Protein AF-F8AL82-F1 (afdb_monomer_lite)

InterPro domains:
  IPR002762 Sirohydrochlorin cobaltochelatase CbiX-like [PF01903] (2-103)
  IPR050963 Sirohydrochlorin Cobaltochelatase/CbiX [PTHR33542] (2-105)

Secondary structure (DSSP, 8-state):
-GGGSSSPHHHHHHHHHHTT-SEEEE----SS--HIIIIIHHHHTT---S-------------------------PPPPPPTT-EEEE-----S-HHHHHHHHHHHTT-

Organism: Methanothermococcus okinawensis (strain DSM 14208 / JCM 11175 / IH1) (NCBI:txid647113)

pLDDT: mean 80.76, std 20.86, range [37.0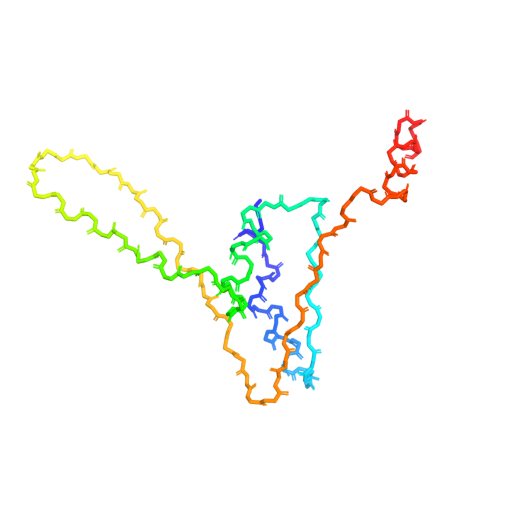6, 97.94]

Foldseek 3Di:
DLPPDPPHPQVVVVVCVVVVAQEAEAAPQDQADDCCLQPVVCQQAVNHPPDDPDPPPPPDPDDDDDDDPDPPPPNHHHDDDPSRDYDYDHYPYPDVVVVVVVVVVVVVD

Sequence (109 aa):
MMEFNEPTIPQAINKVIEKGAKKIIVVPVFLAHGNHTKRDIPKILGIYEGGDEEEHHHHHEHGEEHHHHHHHHDTEKVELPEGVEIIYREPMGADDRIVDIVLDRAQGN

Radius of gyration: 19.23 Å; chains: 1; bounding box: 50×34×56 Å

Structure (mmCIF, N/CA/C/O backbone):
data_AF-F8AL82-F1
#
_entry.id   AF-F8AL82-F1
#
loop_
_atom_site.group_PDB
_atom_site.id
_atom_site.type_symbol
_atom_site.label_atom_id
_atom_site.label_alt_id
_atom_site.label_comp_id
_atom_site.label_asym_id
_atom_site.label_entity_id
_atom_site.label_seq_id
_atom_site.pdbx_PDB_ins_code
_atom_site.Cartn_x
_atom_site.Cartn_y
_atom_site.Cartn_z
_atom_site.occupancy
_atom_site.B_iso_or_equiv
_atom_site.auth_seq_id
_atom_site.auth_comp_id
_atom_site.auth_asym_id
_atom_site.auth_atom_id
_atom_site.pdbx_PDB_model_num
ATOM 1 N N . MET A 1 1 ? 8.496 11.595 -3.774 1.00 56.91 1 MET A N 1
ATOM 2 C CA . MET A 1 1 ? 8.369 10.847 -2.504 1.00 56.91 1 MET A CA 1
ATOM 3 C C . MET A 1 1 ? 6.891 10.749 -2.172 1.00 56.91 1 MET A C 1
ATOM 5 O O . MET A 1 1 ? 6.179 11.717 -2.415 1.00 56.91 1 MET A O 1
ATOM 9 N N . MET A 1 2 ? 6.426 9.589 -1.695 1.00 60.97 2 MET A N 1
ATOM 10 C CA . MET A 1 2 ? 5.031 9.364 -1.266 1.00 60.97 2 MET A CA 1
ATOM 11 C C . MET A 1 2 ? 4.556 10.417 -0.245 1.00 60.97 2 MET A C 1
ATOM 13 O O . MET A 1 2 ? 3.374 10.719 -0.164 1.00 60.97 2 MET A O 1
ATOM 17 N N . GLU A 1 3 ? 5.514 11.005 0.465 1.00 64.31 3 GLU A N 1
ATOM 18 C CA . GLU A 1 3 ? 5.373 11.920 1.597 1.00 64.31 3 GLU A CA 1
ATOM 19 C C . GLU A 1 3 ? 4.923 13.351 1.249 1.00 64.31 3 GLU A C 1
ATOM 21 O O . GLU A 1 3 ? 4.598 14.102 2.158 1.00 64.31 3 GLU A O 1
ATOM 26 N N . PHE A 1 4 ? 4.878 13.753 -0.030 1.00 70.88 4 PHE A N 1
ATOM 27 C CA . PHE A 1 4 ? 4.625 15.161 -0.409 1.00 70.88 4 PHE A CA 1
ATOM 28 C C . PHE A 1 4 ? 3.328 15.405 -1.187 1.00 70.88 4 PHE A C 1
ATOM 30 O O . PHE A 1 4 ? 3.123 16.509 -1.688 1.00 70.88 4 PHE A O 1
ATOM 37 N N . ASN A 1 5 ? 2.476 14.389 -1.344 1.00 78.50 5 ASN A N 1
ATOM 38 C CA . ASN A 1 5 ? 1.263 14.503 -2.151 1.00 78.50 5 ASN A CA 1
ATOM 39 C C . ASN A 1 5 ? 0.003 14.289 -1.318 1.00 78.50 5 ASN A C 1
ATOM 41 O O . ASN A 1 5 ? -0.073 13.386 -0.489 1.00 78.50 5 ASN A O 1
ATOM 45 N N . GLU A 1 6 ? -1.001 15.103 -1.622 1.00 87.00 6 GLU A N 1
ATOM 46 C CA . GLU A 1 6 ? -2.347 15.003 -1.076 1.00 87.00 6 GLU A CA 1
ATOM 47 C C . GLU A 1 6 ? -3.254 14.211 -2.042 1.00 87.00 6 GLU A C 1
ATOM 49 O O . GLU A 1 6 ? -3.167 14.402 -3.260 1.00 87.00 6 GLU A O 1
ATOM 54 N N . PRO A 1 7 ? -4.168 13.362 -1.537 1.00 91.06 7 PRO A N 1
ATOM 55 C CA . PRO A 1 7 ? -4.349 13.037 -0.125 1.00 91.06 7 PRO A CA 1
ATOM 56 C C . PRO A 1 7 ? -3.231 12.132 0.416 1.00 91.06 7 PRO A C 1
ATOM 58 O O . PRO A 1 7 ? -2.750 11.241 -0.286 1.00 91.06 7 PRO A O 1
ATOM 61 N N . THR A 1 8 ? -2.883 12.312 1.688 1.00 91.75 8 THR A N 1
ATOM 62 C CA . THR A 1 8 ? -2.010 11.391 2.427 1.00 91.75 8 THR A CA 1
ATOM 63 C C . THR A 1 8 ? -2.702 10.042 2.663 1.00 91.75 8 THR A C 1
ATOM 65 O O . THR A 1 8 ? -3.922 9.912 2.511 1.00 91.75 8 THR A O 1
ATOM 68 N N . ILE A 1 9 ? -1.943 9.012 3.069 1.00 92.00 9 ILE A N 1
ATOM 69 C CA . ILE A 1 9 ? -2.528 7.702 3.414 1.00 92.00 9 ILE A CA 1
ATOM 70 C C . ILE A 1 9 ? -3.591 7.843 4.515 1.00 92.00 9 ILE A C 1
ATOM 72 O O . ILE A 1 9 ? -4.703 7.362 4.283 1.00 92.00 9 ILE A O 1
ATOM 76 N N . PRO A 1 10 ? -3.335 8.514 5.662 1.00 92.50 10 PRO A N 1
ATOM 77 C CA . PRO A 1 10 ? -4.354 8.634 6.703 1.00 92.50 10 PRO A CA 1
ATOM 78 C C . PRO A 1 10 ? -5.624 9.326 6.221 1.00 92.50 10 PRO A C 1
ATOM 80 O O . PRO A 1 10 ? -6.727 8.835 6.451 1.00 92.50 10 PRO A O 1
ATOM 83 N N . GLN A 1 11 ? -5.491 10.411 5.457 1.00 93.06 11 GLN A N 1
ATOM 84 C CA . GLN A 1 11 ? -6.647 11.102 4.893 1.00 93.06 11 GLN A CA 1
ATOM 85 C C . GLN A 1 11 ? -7.438 10.220 3.921 1.00 93.06 11 GLN A C 1
ATOM 87 O O . GLN A 1 11 ? -8.669 10.273 3.901 1.00 93.06 11 GLN A O 1
ATOM 92 N N . ALA A 1 12 ? -6.757 9.425 3.091 1.00 93.94 12 ALA A N 1
ATOM 93 C CA . ALA A 1 12 ? -7.414 8.506 2.171 1.00 93.94 12 ALA A CA 1
ATOM 94 C C . ALA A 1 12 ? -8.181 7.412 2.928 1.00 93.94 12 ALA A C 1
ATOM 96 O O . ALA A 1 12 ? -9.327 7.128 2.577 1.00 93.94 12 ALA A O 1
ATOM 97 N N . ILE A 1 13 ? -7.592 6.849 3.987 1.00 95.00 13 ILE A N 1
ATOM 98 C CA . ILE A 1 13 ? -8.247 5.849 4.838 1.00 95.00 13 ILE A CA 1
ATOM 99 C C . ILE A 1 13 ? -9.456 6.456 5.560 1.00 95.00 13 ILE A C 1
ATOM 101 O O . ILE A 1 13 ? -10.552 5.904 5.460 1.00 95.00 13 ILE A O 1
ATOM 105 N N . ASN A 1 14 ? -9.309 7.628 6.183 1.00 93.81 14 ASN A N 1
ATOM 106 C CA . ASN A 1 14 ? -10.398 8.310 6.888 1.00 93.81 14 ASN A CA 1
ATOM 107 C C . ASN A 1 14 ? -11.579 8.612 5.957 1.00 93.81 14 ASN A C 1
ATOM 109 O O . ASN A 1 14 ? -12.717 8.288 6.282 1.00 93.81 14 ASN A O 1
ATOM 113 N N . LYS A 1 15 ? -11.318 9.102 4.737 1.00 95.38 15 LYS A N 1
ATOM 114 C CA . LYS A 1 15 ? -12.365 9.318 3.720 1.00 95.38 15 LYS A CA 1
ATOM 115 C C . LYS A 1 15 ? -13.108 8.036 3.337 1.00 95.38 15 LYS A C 1
ATOM 117 O O . LYS A 1 15 ? -14.271 8.095 2.942 1.00 95.38 15 LYS A O 1
ATOM 122 N N . VAL A 1 16 ? -12.442 6.883 3.369 1.00 95.62 16 VAL A N 1
ATOM 123 C CA . VAL A 1 16 ? -13.062 5.582 3.073 1.00 95.62 16 VAL A CA 1
ATOM 124 C C . VAL A 1 16 ? -13.899 5.098 4.263 1.00 95.62 16 VAL A C 1
ATOM 126 O O . VAL A 1 16 ? -15.012 4.610 4.057 1.00 95.62 16 VAL A O 1
ATOM 129 N N . ILE A 1 17 ? -13.422 5.307 5.491 1.00 95.12 17 ILE A N 1
ATOM 130 C CA . ILE A 1 17 ? -14.155 5.023 6.735 1.00 95.12 17 ILE A CA 1
ATOM 131 C C . ILE A 1 17 ? -15.423 5.879 6.831 1.00 95.12 17 ILE A C 1
ATOM 133 O O . ILE A 1 17 ? -16.504 5.342 7.066 1.00 95.12 17 ILE A O 1
ATOM 137 N N . GLU A 1 18 ? -15.326 7.185 6.571 1.00 95.88 18 GLU A N 1
ATOM 138 C CA . GLU A 1 18 ? -16.461 8.124 6.566 1.00 95.88 18 GLU A CA 1
ATOM 139 C C . GLU A 1 18 ? -17.559 7.715 5.576 1.00 95.88 18 GLU A C 1
ATOM 141 O O . GLU A 1 18 ? -18.742 7.960 5.803 1.00 95.88 18 GLU A O 1
ATOM 146 N N . LYS A 1 19 ? -17.183 7.037 4.487 1.00 96.69 19 LYS A N 1
ATOM 147 C CA . LYS A 1 19 ? -18.122 6.474 3.505 1.00 96.69 19 LYS A CA 1
ATOM 148 C C . LYS A 1 19 ? -18.765 5.153 3.953 1.00 96.69 19 LYS A C 1
ATOM 150 O O . LYS A 1 19 ? -19.529 4.568 3.189 1.00 96.69 19 LYS A O 1
ATOM 155 N N . GLY A 1 20 ? -18.479 4.682 5.165 1.00 96.00 20 GLY A N 1
ATOM 156 C CA . GLY A 1 20 ? -19.083 3.495 5.773 1.00 96.00 20 GLY A CA 1
ATOM 157 C C . GLY A 1 20 ? -18.382 2.174 5.446 1.00 96.00 20 GLY A C 1
ATOM 158 O O . GLY A 1 20 ? -18.971 1.109 5.645 1.00 96.00 20 GLY A O 1
ATOM 159 N N . ALA A 1 21 ? -17.148 2.204 4.934 1.00 96.56 21 ALA A N 1
ATOM 160 C CA . ALA A 1 21 ? -16.402 0.982 4.656 1.00 96.56 21 ALA A CA 1
ATOM 161 C C . ALA A 1 21 ? -15.938 0.305 5.956 1.00 96.56 21 ALA A C 1
ATOM 163 O O . ALA A 1 21 ? -15.255 0.908 6.776 1.00 96.56 21 ALA A O 1
ATOM 164 N N . LYS A 1 22 ? -16.265 -0.983 6.107 1.00 96.00 22 LYS A N 1
ATOM 165 C CA . LYS A 1 22 ? -15.804 -1.826 7.227 1.00 96.00 22 LYS A CA 1
ATOM 166 C C . LYS A 1 22 ? -14.570 -2.664 6.896 1.00 96.00 22 LYS A C 1
ATOM 168 O O . LYS A 1 22 ? -13.952 -3.231 7.781 1.00 96.00 22 LYS A O 1
ATOM 173 N N . LYS A 1 23 ? -14.228 -2.766 5.614 1.00 97.31 23 LYS A N 1
ATOM 174 C CA . LYS A 1 23 ? -13.107 -3.555 5.105 1.00 97.31 23 LYS A CA 1
ATOM 175 C C . LYS A 1 23 ? -12.374 -2.733 4.062 1.00 97.31 23 LYS A C 1
ATOM 177 O O . LYS A 1 23 ? -12.971 -2.366 3.049 1.00 97.31 23 LYS A O 1
ATOM 182 N N . ILE A 1 24 ? -11.102 -2.446 4.309 1.00 96.81 24 ILE A N 1
ATOM 183 C CA . ILE A 1 24 ? -10.287 -1.571 3.468 1.00 96.81 24 ILE A CA 1
ATOM 184 C C . ILE A 1 24 ? -9.111 -2.373 2.922 1.00 96.81 24 ILE A C 1
ATOM 186 O O . ILE A 1 24 ? -8.269 -2.861 3.671 1.00 96.81 24 ILE A O 1
ATOM 190 N N . ILE A 1 25 ? -9.061 -2.523 1.599 1.00 97.44 25 ILE A N 1
ATOM 191 C CA . ILE A 1 25 ? -7.966 -3.216 0.919 1.00 97.44 25 ILE A CA 1
ATOM 192 C C . ILE A 1 25 ? -6.945 -2.176 0.472 1.00 97.44 25 ILE A C 1
ATOM 194 O O . ILE A 1 25 ? -7.238 -1.350 -0.392 1.00 97.44 25 ILE A O 1
ATOM 198 N N . VAL A 1 26 ? -5.747 -2.228 1.043 1.00 96.81 26 VAL A N 1
ATOM 199 C CA . VAL A 1 26 ? -4.652 -1.329 0.680 1.00 96.81 26 VAL A CA 1
ATOM 200 C C . VAL A 1 26 ? -3.712 -2.063 -0.267 1.00 96.81 26 VAL A C 1
ATOM 202 O O . VAL A 1 26 ? -3.071 -3.041 0.114 1.00 96.81 26 VAL A O 1
ATOM 205 N N . VAL A 1 27 ? -3.638 -1.585 -1.510 1.00 97.06 27 VAL A N 1
ATOM 206 C CA . VAL A 1 27 ? -2.766 -2.142 -2.551 1.00 97.06 27 VAL A CA 1
ATOM 207 C C . VAL A 1 27 ? -1.595 -1.187 -2.788 1.00 97.06 27 VAL A C 1
ATOM 209 O O . VAL A 1 27 ? -1.811 -0.093 -3.315 1.00 97.06 27 VAL A O 1
ATOM 212 N N . PRO A 1 28 ? -0.359 -1.553 -2.407 1.00 94.69 28 PRO A N 1
ATOM 213 C CA . PRO A 1 28 ? 0.805 -0.729 -2.689 1.00 94.69 28 PRO A CA 1
ATOM 214 C C . PRO A 1 28 ? 1.118 -0.763 -4.190 1.00 94.69 28 PRO A C 1
ATOM 216 O O . PRO A 1 28 ? 1.551 -1.780 -4.728 1.00 94.69 28 PRO A O 1
ATOM 219 N N . VAL A 1 29 ? 0.948 0.374 -4.870 1.00 95.12 29 VAL A N 1
ATOM 220 C CA . VAL A 1 29 ? 1.321 0.542 -6.287 1.00 95.12 29 VAL A CA 1
ATOM 221 C C . VAL A 1 29 ? 2.835 0.752 -6.399 1.00 95.12 29 VAL A C 1
ATOM 223 O O . VAL A 1 29 ? 3.329 1.842 -6.672 1.00 95.12 29 VAL A O 1
ATOM 226 N N . PHE A 1 30 ? 3.577 -0.311 -6.107 1.00 94.56 30 PHE A N 1
ATOM 227 C CA . PHE A 1 30 ? 5.033 -0.384 -6.152 1.00 94.56 30 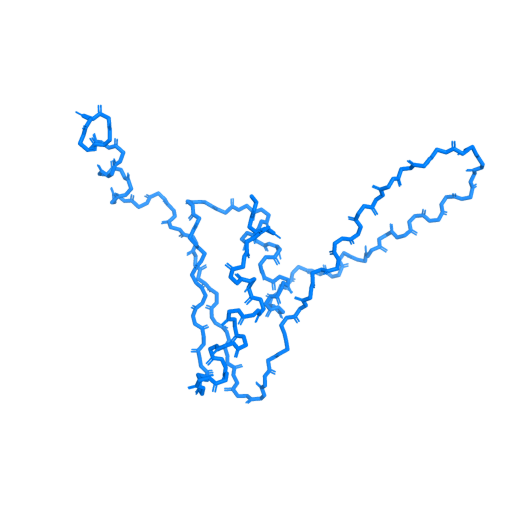PHE A CA 1
ATOM 228 C C . PHE A 1 30 ? 5.439 -1.613 -6.970 1.00 94.56 30 PHE A C 1
ATOM 230 O O . PHE A 1 30 ? 4.766 -2.641 -6.915 1.00 94.56 30 PHE A O 1
ATOM 237 N N . LEU A 1 31 ? 6.551 -1.529 -7.707 1.00 96.56 31 LEU A N 1
ATOM 238 C CA . LEU A 1 31 ? 7.070 -2.675 -8.469 1.00 96.56 31 LEU A CA 1
ATOM 239 C C . LEU A 1 31 ? 7.636 -3.765 -7.554 1.00 96.56 31 LEU A C 1
ATOM 241 O O . LEU A 1 31 ? 7.455 -4.948 -7.811 1.00 96.56 31 LEU A O 1
ATOM 245 N N . ALA A 1 32 ? 8.311 -3.378 -6.476 1.00 95.56 32 ALA A N 1
ATOM 246 C CA . ALA A 1 32 ? 8.974 -4.301 -5.566 1.00 95.56 32 ALA A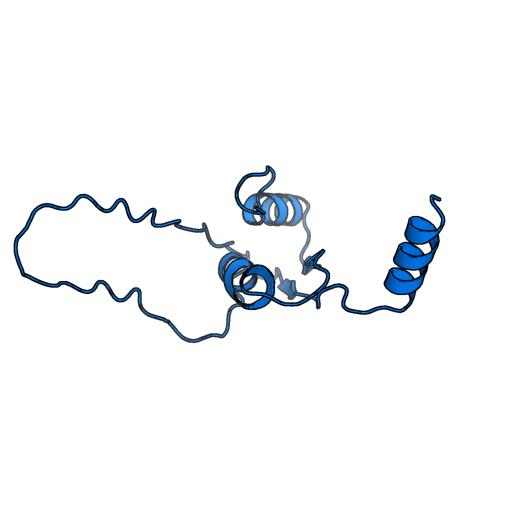 CA 1
ATOM 247 C C .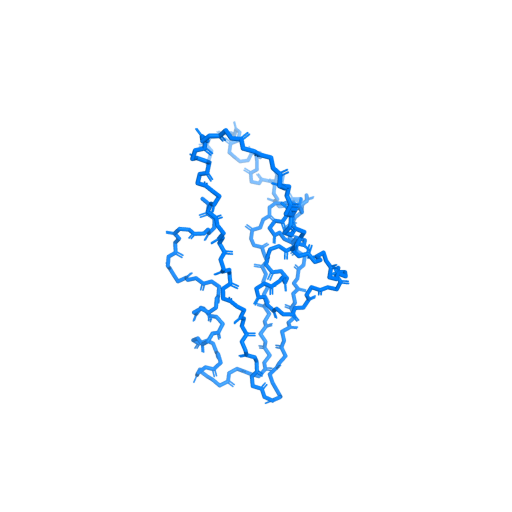 ALA A 1 32 ? 8.867 -3.810 -4.122 1.00 95.56 32 ALA A C 1
ATOM 249 O O . ALA A 1 32 ? 8.525 -2.653 -3.863 1.00 95.56 32 ALA A O 1
ATOM 250 N N . HIS A 1 33 ? 9.196 -4.692 -3.179 1.00 96.12 33 HIS A N 1
ATOM 251 C CA . HIS A 1 33 ? 9.301 -4.300 -1.784 1.00 96.12 33 HIS A CA 1
ATOM 252 C C . HIS A 1 33 ? 10.478 -3.356 -1.528 1.00 96.12 33 HIS A C 1
ATOM 254 O O . HIS A 1 33 ? 11.572 -3.532 -2.058 1.00 96.12 33 HIS A O 1
ATOM 260 N N . GLY A 1 34 ? 10.263 -2.426 -0.605 1.00 92.50 34 GLY A N 1
ATOM 261 C CA . GLY A 1 34 ? 11.292 -1.599 0.018 1.00 92.50 34 GLY A CA 1
ATOM 262 C C . GLY A 1 34 ? 10.833 -1.106 1.390 1.00 92.50 34 GLY A C 1
ATOM 263 O O . GLY A 1 34 ? 9.798 -1.554 1.893 1.00 92.50 34 GLY A O 1
ATOM 264 N N . ASN A 1 35 ? 11.570 -0.157 1.977 1.00 90.94 35 ASN A N 1
ATOM 265 C CA . ASN A 1 35 ? 11.258 0.403 3.301 1.00 90.94 35 ASN A CA 1
ATOM 266 C C . ASN A 1 35 ? 9.824 0.944 3.385 1.00 90.94 35 ASN A C 1
ATOM 268 O O . ASN A 1 35 ? 9.115 0.622 4.333 1.00 90.94 35 ASN A O 1
ATOM 272 N N . HIS A 1 36 ? 9.341 1.632 2.346 1.00 91.69 36 HIS A N 1
ATOM 273 C CA . HIS A 1 36 ? 7.964 2.123 2.317 1.00 91.69 36 HIS A CA 1
ATOM 274 C C . HIS A 1 36 ? 6.929 0.998 2.431 1.00 91.69 36 HIS A C 1
ATOM 276 O O . HIS A 1 36 ? 6.037 1.064 3.268 1.00 91.69 36 HIS A O 1
ATOM 282 N N . THR A 1 37 ? 7.054 -0.072 1.642 1.00 93.25 37 THR A N 1
ATOM 283 C CA . THR A 1 37 ? 6.071 -1.169 1.660 1.00 93.25 37 THR A CA 1
ATOM 284 C C . THR A 1 37 ? 6.218 -2.093 2.866 1.00 93.25 37 THR A C 1
ATOM 286 O O . THR A 1 37 ? 5.266 -2.749 3.261 1.00 93.25 37 THR A O 1
ATOM 289 N N . LYS A 1 38 ? 7.431 -2.212 3.417 1.00 92.75 38 LYS A N 1
ATOM 290 C CA . LYS A 1 38 ? 7.733 -3.161 4.498 1.00 92.75 38 LYS A CA 1
ATOM 291 C C . LYS A 1 38 ? 7.606 -2.538 5.882 1.00 92.75 38 LYS A C 1
ATOM 293 O O . LYS A 1 38 ? 7.321 -3.262 6.824 1.00 92.75 38 LYS A O 1
ATOM 298 N N . ARG A 1 39 ? 7.828 -1.228 6.002 1.00 90.38 39 ARG A N 1
ATOM 299 C CA . ARG A 1 39 ? 7.924 -0.521 7.279 1.00 90.38 39 ARG A CA 1
ATOM 300 C C . ARG A 1 39 ? 7.030 0.706 7.322 1.00 90.38 39 ARG A C 1
ATOM 302 O O . ARG A 1 39 ? 6.136 0.748 8.153 1.00 90.38 39 ARG A O 1
ATOM 309 N N . ASP A 1 40 ? 7.237 1.680 6.442 1.00 91.12 40 ASP A N 1
ATOM 310 C CA . ASP A 1 40 ? 6.631 3.004 6.633 1.00 91.12 40 ASP A CA 1
ATOM 311 C C . ASP A 1 40 ? 5.100 2.967 6.443 1.00 91.12 40 ASP A C 1
ATOM 313 O O . ASP A 1 40 ? 4.362 3.424 7.312 1.00 91.12 40 ASP A O 1
ATOM 317 N N . ILE A 1 41 ? 4.597 2.328 5.376 1.00 92.69 41 ILE A N 1
ATOM 318 C CA . ILE A 1 41 ? 3.152 2.147 5.147 1.00 92.69 41 ILE A CA 1
ATOM 319 C C . ILE A 1 41 ? 2.533 1.253 6.233 1.00 92.69 41 ILE A C 1
ATOM 321 O O . ILE A 1 41 ? 1.560 1.688 6.846 1.00 92.69 41 ILE A O 1
ATOM 325 N N . PRO A 1 42 ? 3.068 0.053 6.546 1.00 93.00 42 PRO A N 1
ATOM 326 C CA . PRO A 1 42 ? 2.564 -0.734 7.672 1.00 93.00 42 PRO A CA 1
ATOM 327 C C . PRO A 1 42 ? 2.531 0.024 9.009 1.00 93.00 42 PRO A C 1
ATOM 329 O O . PRO A 1 42 ? 1.573 -0.142 9.762 1.00 93.00 42 PRO A O 1
ATOM 332 N N . LYS A 1 43 ? 3.530 0.877 9.299 1.00 91.81 43 LYS A N 1
ATOM 333 C CA . LYS A 1 43 ? 3.565 1.717 10.510 1.00 91.81 43 LYS A CA 1
ATOM 334 C C . LYS A 1 43 ? 2.436 2.745 10.508 1.00 91.81 43 LYS A C 1
ATOM 336 O O . LYS A 1 43 ? 1.734 2.851 11.510 1.00 91.81 43 LYS A O 1
ATOM 341 N N . ILE A 1 44 ? 2.225 3.447 9.390 1.00 92.19 44 ILE A N 1
ATOM 342 C CA . ILE A 1 44 ? 1.113 4.399 9.223 1.00 92.19 44 ILE A CA 1
ATOM 343 C C . ILE A 1 44 ? -0.237 3.697 9.414 1.00 92.19 44 ILE A C 1
ATOM 345 O O . ILE A 1 44 ? -1.130 4.234 10.061 1.00 92.19 44 ILE A O 1
ATOM 349 N N . LEU A 1 45 ? -0.383 2.484 8.879 1.00 92.56 45 LEU A N 1
ATOM 350 C CA . LEU A 1 45 ? -1.613 1.695 8.967 1.00 92.56 45 LEU A CA 1
ATOM 351 C C . LEU A 1 45 ? -1.812 0.997 10.325 1.00 92.56 45 LEU A C 1
ATOM 353 O O . LEU A 1 45 ? -2.841 0.357 10.515 1.00 92.56 45 LEU A O 1
ATOM 357 N N . GLY A 1 46 ? -0.845 1.076 11.247 1.00 90.50 46 GLY A N 1
ATOM 358 C CA . GLY A 1 46 ? -0.929 0.428 12.560 1.00 90.50 46 GLY A CA 1
ATOM 359 C C . GLY A 1 46 ? -0.827 -1.103 12.532 1.00 90.50 46 GLY A C 1
ATOM 360 O O . GLY A 1 46 ? -1.211 -1.751 13.498 1.00 90.50 46 GLY A O 1
ATOM 361 N N . ILE A 1 47 ? -0.312 -1.687 11.446 1.00 88.25 47 ILE A N 1
ATOM 362 C CA . ILE A 1 47 ? -0.206 -3.147 11.233 1.00 88.25 47 ILE A CA 1
ATOM 363 C C . ILE A 1 47 ? 1.250 -3.628 11.141 1.00 88.25 47 ILE A C 1
ATOM 365 O O . ILE A 1 47 ? 1.527 -4.719 10.648 1.00 88.25 47 ILE A O 1
ATOM 369 N N . TYR A 1 48 ? 2.205 -2.787 11.533 1.00 83.62 48 TYR A N 1
ATOM 370 C CA . TYR A 1 48 ? 3.615 -3.154 11.523 1.00 83.62 48 TYR A CA 1
ATOM 371 C C . TYR A 1 48 ? 3.938 -4.069 12.706 1.00 83.62 48 TYR A C 1
ATOM 373 O O . TYR A 1 48 ? 3.809 -3.661 13.854 1.00 83.62 48 TYR A O 1
ATOM 381 N N . GLU A 1 49 ? 4.388 -5.288 12.410 1.00 69.56 49 GLU A N 1
ATOM 382 C CA . GLU A 1 49 ? 4.769 -6.302 13.406 1.00 69.56 49 GLU A CA 1
ATOM 383 C C . GLU A 1 49 ? 6.277 -6.321 13.714 1.00 69.56 49 GLU A C 1
ATOM 385 O O . GLU A 1 49 ? 6.748 -7.146 14.496 1.00 69.56 49 GLU A O 1
ATOM 390 N N . GLY A 1 50 ? 7.067 -5.438 13.093 1.00 60.88 50 GLY A N 1
ATOM 391 C CA . GLY A 1 50 ? 8.464 -5.271 13.481 1.00 60.88 50 GLY A CA 1
ATOM 392 C C . GLY A 1 50 ? 8.502 -4.613 14.852 1.00 60.88 50 GLY A C 1
ATOM 393 O O . GLY A 1 50 ? 7.920 -3.542 15.011 1.00 60.88 50 GLY A O 1
ATOM 394 N N . GLY A 1 51 ? 9.131 -5.284 15.822 1.00 55.66 51 GLY A N 1
ATOM 395 C CA . GLY A 1 51 ? 9.198 -4.840 17.213 1.00 55.66 51 GLY A CA 1
ATOM 396 C C . GLY A 1 51 ? 9.620 -3.381 17.354 1.00 55.66 51 GLY A C 1
ATOM 397 O O . GLY A 1 51 ? 10.203 -2.809 16.429 1.00 55.66 51 GLY A O 1
ATOM 398 N N . ASP A 1 52 ? 9.296 -2.804 18.510 1.00 52.06 52 ASP A N 1
ATOM 399 C CA . ASP A 1 52 ? 9.660 -1.444 18.884 1.00 52.06 52 ASP A CA 1
ATOM 400 C C . ASP A 1 52 ? 11.172 -1.257 18.695 1.00 52.06 52 ASP A C 1
ATOM 402 O O . ASP A 1 52 ? 11.984 -1.573 19.560 1.00 52.06 52 ASP A O 1
ATOM 406 N N . GLU A 1 53 ? 11.577 -0.750 17.534 1.00 54.12 53 GLU A N 1
ATOM 407 C CA . GLU A 1 53 ? 12.791 0.037 17.458 1.00 54.12 53 GLU A CA 1
ATOM 408 C C . GLU A 1 53 ? 12.427 1.299 18.222 1.00 54.12 53 GLU A C 1
ATOM 410 O O . GLU A 1 53 ? 11.858 2.239 17.659 1.00 54.12 53 GLU A O 1
ATOM 415 N N . GLU A 1 54 ? 12.643 1.233 19.541 1.00 46.91 54 GLU A N 1
ATOM 416 C CA . GLU A 1 54 ? 12.717 2.403 20.389 1.00 46.91 54 GLU A CA 1
ATOM 417 C C . GLU A 1 54 ? 13.470 3.466 19.603 1.00 46.91 54 GLU A C 1
ATOM 419 O O . GLU A 1 54 ? 14.541 3.217 19.040 1.00 46.91 54 GLU A O 1
ATOM 424 N N . GLU A 1 55 ? 12.884 4.654 19.535 1.00 47.31 55 GLU A N 1
ATOM 425 C CA . GLU A 1 55 ? 13.639 5.844 19.213 1.00 47.31 55 GLU A CA 1
ATOM 426 C C . GLU A 1 55 ? 14.831 5.879 20.172 1.00 47.31 55 GLU A C 1
ATOM 428 O O . GLU A 1 55 ? 14.701 6.249 21.339 1.00 47.31 55 GLU A O 1
ATOM 433 N N . HIS A 1 56 ? 15.998 5.426 19.715 1.00 37.06 56 HIS A N 1
ATOM 434 C CA . HIS A 1 56 ? 17.228 5.568 20.466 1.00 37.06 56 HIS A CA 1
ATOM 435 C C . HIS A 1 56 ? 17.590 7.053 20.445 1.00 37.06 56 HIS A C 1
ATOM 437 O O . HIS A 1 56 ? 18.382 7.523 19.627 1.00 37.06 56 HIS A O 1
ATOM 443 N N . HIS A 1 57 ? 16.985 7.798 21.370 1.00 39.22 57 HIS A N 1
ATOM 444 C CA . HIS A 1 57 ? 17.459 9.092 21.830 1.00 39.22 57 HIS A CA 1
ATOM 445 C C . HIS A 1 57 ? 18.824 8.854 22.477 1.00 39.22 57 HIS A C 1
ATOM 447 O O . HIS A 1 57 ? 18.950 8.640 23.682 1.00 39.22 57 HIS A O 1
ATOM 453 N N . HIS A 1 58 ? 19.866 8.813 21.651 1.00 40.75 58 HIS A N 1
ATOM 454 C CA . HIS A 1 58 ? 21.244 8.776 22.108 1.00 40.75 58 HIS A CA 1
ATOM 455 C C . HIS A 1 58 ? 21.569 10.118 22.769 1.00 40.75 58 HIS A C 1
ATOM 457 O O . HIS A 1 58 ? 22.009 11.065 22.120 1.00 40.75 58 HIS A O 1
ATOM 463 N N . HIS A 1 59 ? 21.346 10.205 24.080 1.00 45.44 59 HIS A N 1
ATOM 464 C CA . HIS A 1 59 ? 21.847 11.300 24.898 1.00 45.44 59 HIS A CA 1
ATOM 465 C C . HIS A 1 59 ? 23.363 11.121 25.061 1.00 45.44 59 HIS A C 1
ATOM 467 O O . HIS A 1 59 ? 23.842 10.488 26.001 1.00 45.44 59 HIS A O 1
ATOM 473 N N . HIS A 1 60 ? 24.123 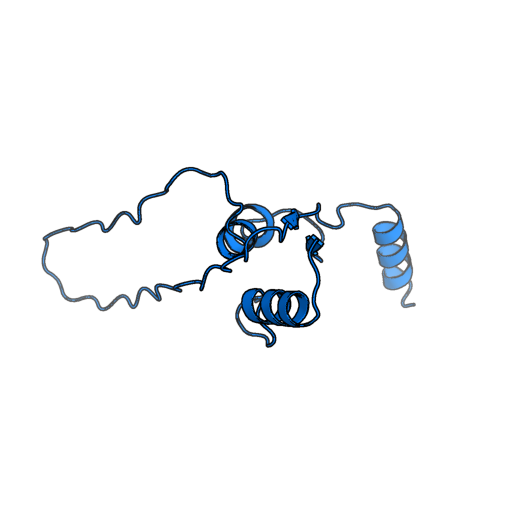11.626 24.089 1.00 45.28 60 HIS A N 1
ATOM 474 C CA . HIS A 1 60 ? 25.558 11.818 24.233 1.00 45.28 60 HIS A CA 1
ATOM 475 C C . HIS A 1 60 ? 25.803 13.202 24.830 1.00 45.28 60 HIS A C 1
ATOM 477 O O . HIS A 1 60 ? 25.697 14.224 24.159 1.00 45.28 60 HIS A O 1
ATOM 483 N N . GLU A 1 61 ? 26.126 13.222 26.117 1.00 48.44 61 GLU A N 1
ATOM 484 C CA . GLU A 1 61 ? 26.671 14.385 26.803 1.00 48.44 61 GLU A CA 1
ATOM 485 C C . GLU A 1 61 ? 28.125 14.579 26.353 1.00 48.44 61 GLU A C 1
ATOM 487 O O . GLU A 1 61 ? 29.015 14.014 26.966 1.00 48.44 61 GLU A O 1
ATOM 492 N N . HIS A 1 62 ? 28.382 15.340 25.283 1.00 47.31 62 HIS A N 1
ATOM 493 C CA . HIS A 1 62 ? 29.686 15.970 25.031 1.00 47.31 62 HIS A CA 1
ATOM 494 C C . HIS A 1 62 ? 29.501 17.218 24.158 1.00 47.31 62 HIS A C 1
ATOM 496 O O . HIS A 1 62 ? 28.834 17.171 23.129 1.00 47.31 62 HIS A O 1
ATOM 502 N N . GLY A 1 63 ? 30.057 18.341 24.621 1.00 50.19 63 GLY A N 1
ATOM 503 C CA . GLY A 1 63 ? 29.964 19.638 23.957 1.00 50.19 63 GLY A CA 1
ATOM 504 C C . GLY A 1 63 ? 30.591 19.669 22.562 1.00 50.19 63 GLY A C 1
ATOM 505 O O . GLY A 1 63 ? 31.375 18.788 22.220 1.00 50.19 63 GLY A O 1
ATOM 506 N N . GLU A 1 64 ? 30.201 20.720 21.833 1.00 48.22 64 GLU A N 1
ATOM 507 C CA . GLU A 1 64 ? 30.627 21.247 20.520 1.00 48.22 64 GLU A CA 1
ATOM 508 C C . GLU A 1 64 ? 29.371 21.485 19.646 1.00 48.22 64 GLU A C 1
ATOM 510 O O . GLU A 1 64 ? 28.644 20.565 19.271 1.00 48.22 64 GLU A O 1
ATOM 515 N N . GLU A 1 65 ? 29.064 22.763 19.394 1.00 47.47 65 GLU A N 1
ATOM 516 C CA . GLU A 1 65 ? 27.858 23.239 18.705 1.00 47.47 65 GLU A CA 1
ATOM 517 C C . GLU A 1 65 ? 27.882 22.900 17.204 1.00 47.47 65 GLU A C 1
ATOM 519 O O . GLU A 1 65 ? 28.453 23.623 16.387 1.00 47.47 65 GLU A O 1
ATOM 524 N N . HIS A 1 66 ? 27.183 21.833 16.814 1.00 41.25 66 HIS A N 1
ATOM 525 C CA . HIS A 1 66 ? 26.842 21.570 15.416 1.00 41.25 66 HIS A CA 1
ATOM 526 C C . HIS A 1 66 ? 25.341 21.294 15.272 1.00 41.25 66 HIS A C 1
ATOM 528 O O . HIS A 1 66 ? 24.829 20.238 15.642 1.00 41.25 66 HIS A O 1
ATOM 534 N N . HIS A 1 67 ? 24.621 22.278 14.725 1.00 40.53 67 HIS A N 1
ATOM 535 C CA . HIS A 1 67 ? 23.188 22.214 14.437 1.00 40.53 67 HIS A CA 1
ATOM 536 C C . HIS A 1 67 ? 22.895 21.244 13.282 1.00 40.53 67 HIS A C 1
ATOM 538 O O . HIS A 1 67 ? 22.771 21.642 12.123 1.00 40.53 67 HIS A O 1
ATOM 544 N N . HIS A 1 68 ? 22.758 19.959 13.598 1.00 41.50 68 HIS A N 1
ATOM 545 C CA . HIS A 1 68 ? 22.180 18.978 12.687 1.00 41.50 68 HIS A CA 1
ATOM 546 C C . HIS A 1 68 ? 20.663 18.932 12.898 1.00 41.50 68 HIS A C 1
ATOM 548 O O . HIS A 1 68 ? 20.161 18.386 13.877 1.00 41.50 68 HIS A O 1
ATOM 554 N N . HIS A 1 69 ? 19.923 19.546 11.973 1.00 40.34 69 HIS A N 1
ATOM 555 C CA . HIS A 1 69 ? 18.467 19.445 11.896 1.00 40.34 69 HIS A CA 1
ATOM 556 C C . HIS A 1 69 ? 18.063 18.008 11.533 1.00 40.34 69 HIS A C 1
ATOM 558 O O . HIS A 1 69 ? 17.954 17.653 10.359 1.00 40.34 69 HIS A O 1
ATOM 564 N N . HIS A 1 70 ? 17.829 17.174 12.543 1.00 42.00 70 HIS A N 1
ATOM 565 C CA . HIS A 1 70 ? 17.107 15.921 12.369 1.00 42.00 70 HIS A CA 1
ATOM 566 C C . HIS A 1 70 ? 15.617 16.248 12.227 1.00 42.00 70 HIS A C 1
ATOM 568 O O . HIS A 1 70 ? 14.938 16.569 13.199 1.00 42.00 70 HIS A O 1
ATOM 574 N N . HIS A 1 71 ? 15.112 16.213 10.994 1.00 39.53 71 HIS A N 1
ATOM 575 C CA . HIS A 1 71 ? 13.676 16.231 10.730 1.00 39.53 71 HIS A CA 1
ATOM 576 C C . HIS A 1 71 ? 13.069 14.913 11.226 1.00 39.53 71 HIS A C 1
ATOM 578 O O . HIS A 1 71 ? 13.084 13.907 10.520 1.00 39.53 71 HIS A O 1
ATOM 584 N N . HIS A 1 72 ? 12.564 14.922 12.458 1.00 42.41 72 HIS A N 1
ATOM 585 C CA . HIS A 1 72 ? 11.697 13.876 12.983 1.00 42.41 72 HIS A CA 1
ATOM 586 C C . HIS A 1 72 ? 10.356 13.983 12.247 1.00 42.41 72 HIS A C 1
ATOM 588 O O . HIS A 1 72 ? 9.615 14.948 12.432 1.00 42.41 72 HIS A O 1
ATOM 594 N N . HIS A 1 73 ? 10.086 13.063 11.323 1.00 45.03 73 HIS A N 1
ATOM 595 C CA . HIS A 1 73 ? 8.802 13.011 10.632 1.00 45.03 73 HIS A CA 1
ATOM 596 C C . HIS A 1 73 ? 7.858 12.166 11.492 1.00 45.03 73 HIS A C 1
ATOM 598 O O . HIS A 1 73 ? 7.854 10.939 11.394 1.00 45.03 73 HIS A O 1
ATOM 604 N N . ASP A 1 74 ? 7.087 12.820 12.362 1.00 52.09 74 ASP A N 1
ATOM 605 C CA . ASP A 1 74 ? 5.947 12.200 13.041 1.00 52.09 74 ASP A CA 1
ATOM 606 C C . ASP A 1 74 ? 4.917 11.803 11.976 1.00 52.09 74 ASP A C 1
ATOM 608 O O . ASP A 1 74 ? 4.073 12.588 11.548 1.00 52.09 74 ASP A O 1
ATOM 612 N N . THR A 1 75 ? 5.024 10.585 11.452 1.00 59.50 75 THR A N 1
ATOM 613 C CA . THR A 1 75 ? 3.976 10.013 10.603 1.00 59.50 75 THR A CA 1
ATOM 614 C C . THR A 1 75 ? 2.745 9.747 11.465 1.00 59.50 75 THR A C 1
ATOM 616 O O . THR A 1 75 ? 2.741 8.804 12.255 1.00 59.50 75 THR A O 1
ATOM 619 N N . GLU A 1 76 ? 1.704 10.571 11.305 1.00 68.69 76 GLU A N 1
ATOM 620 C CA . GLU A 1 76 ? 0.389 10.355 11.917 1.00 68.69 76 GLU A CA 1
ATOM 621 C C . GLU A 1 76 ? -0.113 8.939 11.594 1.00 68.69 76 GLU A C 1
ATOM 623 O O . GLU A 1 76 ? -0.293 8.565 10.428 1.00 68.69 76 GLU A O 1
ATOM 628 N N . LYS A 1 77 ? -0.301 8.129 12.639 1.00 80.06 77 LYS A N 1
ATOM 629 C CA . LYS A 1 77 ? -0.866 6.782 12.527 1.00 80.06 77 LYS A CA 1
ATOM 630 C C . LYS A 1 77 ? -2.372 6.871 12.297 1.00 80.06 77 LYS A C 1
ATOM 632 O O . LYS A 1 77 ? -3.042 7.761 12.813 1.00 80.06 77 LYS A O 1
ATOM 637 N N . VAL A 1 78 ? -2.911 5.917 11.547 1.00 86.94 78 VAL A N 1
ATOM 638 C CA . VAL A 1 78 ? -4.355 5.772 11.355 1.00 86.94 78 VAL A CA 1
ATOM 639 C C . VAL A 1 78 ? -4.987 5.164 12.603 1.00 86.94 78 VAL A C 1
ATOM 641 O O . VAL A 1 78 ? -4.599 4.078 13.031 1.00 86.94 78 VAL A O 1
ATOM 644 N N . GLU A 1 79 ? -6.011 5.824 13.139 1.00 88.06 79 GLU A N 1
ATOM 645 C CA . GLU A 1 79 ? -6.889 5.254 14.161 1.00 88.06 79 GLU A CA 1
ATOM 646 C C . GLU A 1 79 ? -8.069 4.540 13.494 1.00 88.06 79 GLU A C 1
ATOM 648 O O . GLU A 1 79 ? -8.851 5.145 12.759 1.00 88.06 79 GLU A O 1
ATOM 653 N N . LEU A 1 80 ? -8.196 3.232 13.727 1.00 89.69 80 LEU A N 1
ATOM 654 C CA . LEU A 1 80 ? -9.269 2.423 13.154 1.00 89.69 80 LEU A CA 1
ATOM 655 C C . LEU A 1 80 ? -10.441 2.296 14.136 1.00 89.69 80 LEU A C 1
ATOM 657 O O . LEU A 1 80 ? -10.236 1.827 15.258 1.00 89.69 80 LEU A O 1
ATOM 661 N N . PRO A 1 81 ? -11.676 2.655 13.733 1.00 91.88 81 PRO A N 1
ATOM 662 C CA . PRO A 1 81 ? -12.864 2.388 14.533 1.00 91.88 81 PRO A CA 1
ATOM 663 C C . PRO A 1 81 ? -13.097 0.890 14.742 1.00 91.88 81 PRO A C 1
ATOM 665 O O . PRO A 1 81 ? -12.701 0.054 13.925 1.00 91.88 81 PRO A O 1
ATOM 668 N N . GLU A 1 82 ? -13.827 0.551 15.803 1.00 92.19 82 GLU A N 1
ATOM 669 C CA . GLU A 1 82 ? -14.221 -0.829 16.077 1.00 92.19 82 GLU A CA 1
ATOM 670 C C . GLU A 1 82 ? -14.994 -1.439 14.891 1.00 92.19 82 GLU A C 1
ATOM 672 O O . GLU A 1 82 ? -15.922 -0.842 14.339 1.00 92.19 82 GLU A O 1
ATOM 677 N N . GLY A 1 83 ? -14.603 -2.651 14.490 1.00 92.19 83 GLY A N 1
ATOM 678 C CA . GLY A 1 83 ? -15.224 -3.369 13.375 1.00 92.19 83 GLY A CA 1
ATOM 679 C C . GLY A 1 83 ? -14.773 -2.926 11.979 1.00 92.19 83 GLY A C 1
ATOM 680 O O . GLY A 1 83 ? -15.353 -3.402 10.999 1.00 92.19 83 GLY A O 1
ATOM 681 N N . VAL A 1 84 ? -13.764 -2.053 11.869 1.00 95.25 84 VAL A N 1
ATOM 682 C CA . VAL A 1 84 ? -13.067 -1.755 10.609 1.00 95.25 84 VAL A CA 1
ATOM 683 C C . VAL A 1 84 ? -11.785 -2.586 10.518 1.00 95.25 84 VAL A C 1
ATOM 685 O O . VAL A 1 84 ? -10.941 -2.535 11.407 1.00 95.25 84 VAL A O 1
ATOM 688 N N . GLU A 1 85 ? -11.618 -3.332 9.426 1.00 94.94 85 GLU A N 1
ATOM 689 C CA . GLU A 1 85 ? -10.409 -4.110 9.140 1.00 94.94 85 GLU A CA 1
ATOM 690 C C . GLU A 1 85 ? -9.619 -3.530 7.957 1.00 94.94 85 GLU A C 1
ATOM 692 O O . GLU A 1 85 ? -10.190 -3.125 6.936 1.00 94.94 85 GLU A O 1
ATOM 697 N N . ILE A 1 86 ? -8.288 -3.545 8.069 1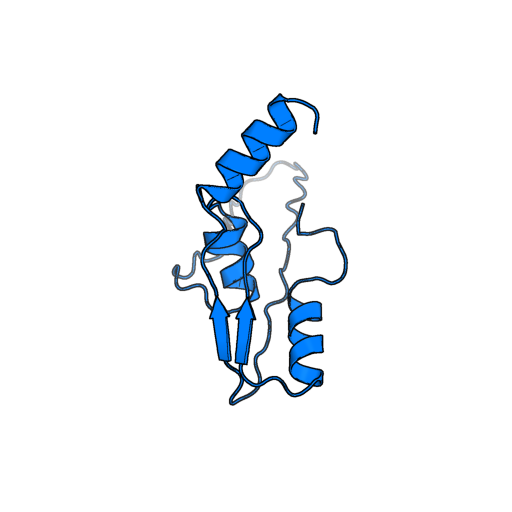.00 95.44 86 ILE A N 1
ATOM 698 C CA . ILE A 1 86 ? -7.368 -3.265 6.964 1.00 95.44 86 ILE A CA 1
ATOM 699 C C . ILE A 1 86 ? -6.748 -4.572 6.480 1.00 95.44 86 ILE A C 1
ATOM 701 O O . ILE A 1 86 ? -6.237 -5.365 7.265 1.00 95.44 86 ILE A O 1
ATOM 705 N N . ILE A 1 87 ? -6.735 -4.763 5.161 1.00 96.38 87 ILE A N 1
ATOM 706 C CA . ILE A 1 87 ? -5.980 -5.827 4.502 1.00 96.38 87 ILE A CA 1
ATOM 707 C C . ILE A 1 87 ? -4.930 -5.185 3.610 1.00 96.38 87 ILE A C 1
ATOM 709 O O . ILE A 1 87 ? -5.249 -4.614 2.564 1.00 96.38 87 ILE A O 1
ATOM 713 N N . TYR A 1 88 ? -3.672 -5.323 4.008 1.00 96.50 88 TYR A N 1
ATOM 714 C CA . TYR A 1 88 ? -2.538 -4.903 3.202 1.00 96.50 88 TYR A CA 1
ATOM 715 C C . TYR A 1 88 ? -2.171 -5.988 2.186 1.00 96.50 88 TYR A C 1
ATOM 717 O O . TYR A 1 88 ? -2.179 -7.180 2.502 1.00 96.50 88 TYR A O 1
ATOM 725 N N . ARG A 1 89 ? -1.934 -5.590 0.935 1.00 97.62 89 ARG A N 1
ATOM 726 C CA . ARG A 1 89 ? -1.630 -6.501 -0.177 1.00 97.62 89 ARG A CA 1
ATOM 727 C C . ARG A 1 89 ? -0.176 -6.386 -0.607 1.00 97.62 89 ARG A C 1
ATOM 729 O O . ARG A 1 89 ? 0.511 -5.423 -0.286 1.00 97.62 89 ARG A O 1
ATOM 736 N N . GLU A 1 90 ? 0.253 -7.376 -1.378 1.00 96.25 90 GLU A N 1
ATOM 737 C CA . GLU A 1 90 ? 1.577 -7.391 -1.985 1.00 96.25 90 GLU A CA 1
ATOM 738 C C . GLU A 1 90 ? 1.732 -6.300 -3.062 1.00 96.25 90 GLU A C 1
ATOM 740 O O . GLU A 1 90 ? 0.742 -5.932 -3.710 1.00 96.25 90 GLU A O 1
ATOM 745 N N . PRO A 1 91 ? 2.960 -5.790 -3.277 1.00 96.81 91 PRO A N 1
ATOM 746 C CA . PRO A 1 91 ? 3.312 -4.989 -4.447 1.00 96.81 91 PRO A CA 1
ATOM 747 C C . PRO A 1 91 ? 3.085 -5.743 -5.763 1.00 96.81 91 PRO A C 1
ATOM 749 O O . PRO A 1 91 ? 2.853 -6.950 -5.785 1.00 96.81 91 PRO A O 1
ATOM 752 N N . MET A 1 92 ? 3.204 -5.030 -6.883 1.00 96.56 92 MET A N 1
ATOM 753 C CA . MET A 1 92 ? 2.930 -5.574 -8.216 1.00 96.56 92 MET A CA 1
ATOM 754 C C . MET A 1 92 ? 3.864 -6.725 -8.607 1.00 96.56 92 MET A C 1
ATOM 756 O O . MET A 1 92 ? 3.433 -7.659 -9.278 1.00 96.56 92 MET A O 1
ATOM 760 N N . GLY A 1 93 ? 5.129 -6.668 -8.186 1.00 95.62 93 GLY A N 1
ATOM 761 C CA . GLY A 1 93 ? 6.122 -7.688 -8.499 1.00 95.62 93 GLY A CA 1
ATOM 762 C C . GLY A 1 93 ? 6.525 -7.723 -9.975 1.00 95.62 93 GLY A C 1
ATOM 763 O O . GLY A 1 93 ? 6.227 -6.823 -10.763 1.00 95.62 93 GLY A O 1
ATOM 764 N N . ALA A 1 94 ? 7.226 -8.796 -10.340 1.00 95.81 94 ALA A N 1
ATOM 765 C CA . ALA A 1 94 ? 7.648 -9.087 -11.709 1.00 95.81 94 ALA A CA 1
ATOM 766 C C . ALA A 1 94 ? 6.564 -9.882 -12.460 1.00 95.81 94 ALA A C 1
ATOM 768 O O . ALA A 1 94 ? 6.801 -10.999 -12.908 1.00 95.81 94 ALA A O 1
ATOM 769 N N . ASP A 1 95 ? 5.354 -9.331 -12.517 1.00 97.50 95 ASP A N 1
ATOM 770 C CA . ASP A 1 95 ? 4.239 -9.913 -13.267 1.00 97.50 95 ASP A CA 1
ATOM 771 C C . ASP A 1 95 ? 4.516 -9.856 -14.781 1.00 97.50 95 ASP A C 1
ATOM 773 O O . ASP A 1 95 ? 5.040 -8.852 -15.270 1.00 97.50 95 ASP A O 1
ATOM 777 N N . ASP A 1 96 ? 4.133 -10.891 -15.535 1.00 97.94 96 ASP A N 1
ATOM 778 C CA . ASP A 1 96 ? 4.340 -10.955 -16.992 1.00 97.94 96 ASP A CA 1
ATOM 779 C C . ASP A 1 96 ? 3.731 -9.748 -17.723 1.00 97.94 96 ASP A C 1
ATOM 781 O O . ASP A 1 96 ? 4.298 -9.244 -18.689 1.00 97.94 96 ASP A O 1
ATOM 785 N N . ARG A 1 97 ? 2.642 -9.175 -17.200 1.00 97.88 97 ARG A N 1
ATOM 786 C CA . ARG A 1 97 ? 2.034 -7.963 -17.771 1.00 97.88 97 ARG A CA 1
ATOM 787 C C . ARG A 1 97 ? 2.949 -6.742 -17.679 1.00 97.88 97 ARG A C 1
ATOM 789 O O . ARG A 1 97 ? 2.832 -5.823 -18.481 1.00 97.88 97 ARG A O 1
ATOM 796 N N . ILE A 1 98 ? 3.851 -6.697 -16.698 1.00 97.12 98 ILE A N 1
ATOM 797 C CA . ILE A 1 98 ? 4.878 -5.651 -16.613 1.00 97.12 98 ILE A CA 1
ATOM 798 C C . ILE A 1 98 ? 5.941 -5.874 -17.683 1.00 97.12 98 ILE A C 1
ATOM 800 O O . ILE A 1 98 ? 6.426 -4.901 -18.255 1.00 97.12 98 ILE A O 1
ATOM 804 N N . VAL A 1 99 ? 6.265 -7.130 -17.997 1.00 97.06 99 VAL A N 1
ATOM 805 C CA . VAL A 1 99 ? 7.157 -7.464 -19.114 1.00 97.06 99 VAL A CA 1
ATOM 806 C C . VAL A 1 99 ? 6.549 -6.986 -20.429 1.00 97.06 99 VAL A C 1
ATOM 808 O O . VAL A 1 99 ? 7.236 -6.294 -21.178 1.00 97.06 99 VAL A O 1
ATOM 811 N N . ASP A 1 100 ? 5.263 -7.255 -20.664 1.00 97.50 100 ASP A N 1
ATOM 812 C CA . ASP A 1 100 ? 4.545 -6.780 -21.853 1.00 97.50 100 ASP A CA 1
ATOM 813 C C . ASP A 1 100 ? 4.609 -5.250 -21.973 1.00 97.50 100 ASP A C 1
ATOM 815 O O . ASP A 1 100 ? 5.000 -4.721 -23.011 1.00 97.50 100 ASP A O 1
ATOM 819 N N . ILE A 1 101 ? 4.339 -4.526 -20.878 1.00 97.25 101 ILE A N 1
ATOM 820 C CA . ILE A 1 101 ? 4.453 -3.060 -20.847 1.00 97.25 101 ILE A CA 1
ATOM 821 C C . ILE A 1 101 ? 5.880 -2.609 -21.182 1.00 97.25 101 ILE A C 1
ATOM 823 O O . ILE A 1 101 ? 6.066 -1.652 -21.930 1.00 97.25 101 ILE A O 1
ATOM 827 N N . VAL A 1 102 ? 6.906 -3.263 -20.635 1.00 96.94 102 VAL A N 1
ATOM 828 C CA . VAL A 1 102 ? 8.305 -2.917 -20.924 1.00 96.94 102 VAL A CA 1
ATOM 829 C C . VAL A 1 102 ? 8.642 -3.162 -22.398 1.00 96.94 102 VAL A C 1
ATOM 831 O O . VAL A 1 102 ? 9.323 -2.330 -22.999 1.00 96.94 102 VAL A O 1
ATOM 834 N N . LEU A 1 103 ? 8.150 -4.251 -22.995 1.00 97.56 103 LEU A N 1
ATOM 835 C CA . LEU A 1 103 ? 8.328 -4.551 -24.418 1.00 97.56 103 LEU A CA 1
ATOM 836 C C . LEU A 1 103 ? 7.644 -3.508 -25.307 1.00 97.56 103 LEU A C 1
ATOM 838 O O . LEU A 1 103 ? 8.284 -2.984 -26.220 1.00 97.56 103 LEU A O 1
ATOM 842 N N . ASP A 1 104 ? 6.396 -3.151 -25.004 1.00 97.75 104 ASP A N 1
ATOM 843 C CA . ASP A 1 104 ? 5.652 -2.117 -25.730 1.00 97.75 104 ASP A CA 1
ATOM 844 C C . ASP A 1 104 ? 6.395 -0.775 -25.696 1.00 97.75 104 ASP A C 1
ATOM 846 O O . ASP A 1 104 ? 6.613 -0.140 -26.733 1.00 97.75 104 ASP A O 1
ATOM 850 N N . ARG A 1 105 ? 6.880 -0.372 -24.513 1.00 96.75 105 ARG A N 1
ATOM 851 C CA . ARG A 1 105 ? 7.653 0.869 -24.345 1.00 96.75 105 ARG A CA 1
ATOM 852 C C . ARG A 1 105 ? 9.000 0.822 -25.059 1.00 96.75 105 ARG A C 1
ATOM 854 O O . ARG A 1 105 ? 9.422 1.840 -25.603 1.00 96.75 105 ARG A O 1
ATOM 861 N N . ALA A 1 106 ? 9.664 -0.333 -25.103 1.00 96.50 106 ALA A N 1
ATOM 862 C CA . ALA A 1 106 ? 10.910 -0.506 -25.851 1.00 96.50 106 ALA A CA 1
ATOM 863 C C . ALA A 1 106 ? 10.711 -0.347 -27.370 1.00 96.50 106 ALA A C 1
ATOM 865 O O . ALA A 1 106 ? 11.643 0.041 -28.074 1.00 96.50 106 ALA A O 1
ATOM 866 N N . GLN A 1 107 ? 9.500 -0.610 -27.866 1.00 96.12 107 GLN A N 1
ATOM 867 C CA . GLN A 1 107 ? 9.114 -0.428 -29.266 1.00 96.12 107 GLN A CA 1
ATOM 868 C C . GLN A 1 107 ? 8.593 0.987 -29.579 1.00 96.12 107 GLN A C 1
ATOM 870 O O . GLN A 1 107 ? 8.384 1.305 -30.748 1.00 96.12 107 GLN A O 1
ATOM 875 N N . GLY A 1 108 ? 8.433 1.850 -28.569 1.00 91.94 108 GLY A N 1
ATOM 876 C CA . GLY A 1 108 ? 7.966 3.230 -28.730 1.00 91.94 108 GLY A CA 1
ATOM 877 C C . GLY A 1 108 ? 6.444 3.394 -28.806 1.00 91.94 108 GLY A C 1
ATOM 878 O O . GLY A 1 108 ? 5.986 4.448 -29.251 1.00 91.94 108 GLY A O 1
ATOM 879 N N . ASN A 1 109 ? 5.682 2.380 -28.379 1.00 66.00 109 ASN A N 1
ATOM 880 C CA . ASN A 1 109 ? 4.223 2.439 -28.223 1.00 66.00 109 ASN A CA 1
ATOM 881 C C . ASN A 1 109 ? 3.822 3.013 -26.853 1.00 66.00 109 ASN A C 1
ATOM 883 O O . ASN A 1 109 ? 4.619 2.913 -25.887 1.00 66.00 109 ASN A O 1
#